Protein AF-A0A7D9HFW6-F1 (afdb_monomer_lite)

Radius of gyration: 16.78 Å; chains: 1; bounding box: 34×26×45 Å

pLDDT: mean 82.62, std 15.42, range [35.94, 94.88]

Foldseek 3Di:
DVVLVVLVVVLVVLVVVVVVLVVVVVVLVPDPDDDPVSVVVVVVSVVSVVVSVVVNVVSVVVNVVVPPDPVSVVVVVVVVVVVVPDD

Organism: Paramuricea clavata (NCBI:txid317549)

Sequence (87 aa):
MEELQRLRASRKAYRAHLTTLYKKIIELKSATTIDELHIATLENYCQQLKRKKDILSPLDEQIAKAITKPEDLECEMTLKCTAQSTK

Secondary structure (DSSP, 8-state):
-HHHHHHHHHHHHHHHHHHHHHHHHHHHHT-SS--HHHHHHHHHHHHHHHHHHHHHHHHHHHHHHH--SHHHHHHHHHHHHHTT---

Structure (mmCIF, N/CA/C/O backbone):
data_AF-A0A7D9HFW6-F1
#
_entry.id   AF-A0A7D9HFW6-F1
#
loop_
_atom_site.group_PDB
_atom_site.id
_atom_site.type_symbol
_atom_site.label_atom_id
_atom_site.label_alt_id
_atom_site.label_comp_id
_atom_site.label_asym_id
_atom_site.label_entity_id
_atom_site.label_seq_id
_atom_site.pdbx_PDB_ins_code
_atom_site.Cartn_x
_atom_site.Cartn_y
_atom_site.Cartn_z
_atom_site.occupancy
_atom_site.B_iso_or_equiv
_atom_site.auth_seq_id
_atom_site.auth_comp_id
_atom_site.auth_asym_id
_atom_site.auth_atom_id
_atom_site.pdbx_PDB_model_num
ATOM 1 N N . MET A 1 1 ? -9.793 -3.075 22.969 1.00 59.03 1 MET A N 1
ATOM 2 C CA . MET A 1 1 ? -8.500 -2.354 22.908 1.00 59.03 1 MET A CA 1
ATOM 3 C C . MET A 1 1 ? -7.510 -3.080 21.996 1.00 59.03 1 MET A C 1
ATOM 5 O O . MET A 1 1 ? -6.974 -2.439 21.102 1.00 59.03 1 MET A O 1
ATOM 9 N N . GLU A 1 2 ? -7.340 -4.402 22.143 1.00 77.31 2 GLU A N 1
ATOM 10 C CA . GLU A 1 2 ? -6.476 -5.223 21.267 1.00 77.31 2 GLU A CA 1
ATOM 11 C C . GLU A 1 2 ? -6.848 -5.136 19.779 1.00 77.31 2 GLU A C 1
ATOM 13 O O . GLU A 1 2 ? -5.974 -4.973 18.933 1.00 77.31 2 GLU A O 1
ATOM 18 N N . GLU A 1 3 ? -8.144 -5.148 19.454 1.00 84.06 3 GLU A N 1
ATOM 19 C CA . GLU A 1 3 ? -8.596 -5.108 18.058 1.00 84.06 3 GLU A CA 1
ATOM 20 C C . GLU A 1 3 ? -8.249 -3.790 17.349 1.00 84.06 3 GLU A C 1
ATOM 22 O O . GLU A 1 3 ? -7.723 -3.794 16.239 1.00 84.06 3 GLU A O 1
ATOM 27 N N . LEU A 1 4 ? -8.453 -2.648 18.011 1.00 83.44 4 LEU A N 1
ATOM 28 C CA . LEU A 1 4 ? -8.098 -1.338 17.456 1.00 83.44 4 LEU A CA 1
ATOM 29 C C . LEU A 1 4 ? -6.581 -1.210 17.248 1.00 83.44 4 LEU A C 1
ATOM 31 O O . LEU A 1 4 ? -6.134 -0.700 16.219 1.00 83.44 4 LEU A O 1
ATOM 35 N N . GLN A 1 5 ? -5.774 -1.708 18.190 1.00 85.62 5 GLN A N 1
ATOM 36 C CA . GLN A 1 5 ? -4.317 -1.742 18.040 1.00 85.62 5 GLN A CA 1
ATOM 37 C C . GLN A 1 5 ? -3.880 -2.650 16.884 1.00 85.62 5 GLN A C 1
ATOM 39 O O . GLN A 1 5 ? -3.008 -2.262 16.104 1.00 85.62 5 GLN A O 1
ATOM 44 N N . ARG A 1 6 ? -4.523 -3.812 16.719 1.00 89.19 6 ARG A N 1
ATOM 45 C CA . ARG A 1 6 ? -4.288 -4.730 15.599 1.00 89.19 6 ARG A CA 1
ATOM 46 C C . ARG A 1 6 ? -4.581 -4.057 14.260 1.00 89.19 6 ARG A C 1
ATOM 48 O O . ARG A 1 6 ? -3.712 -4.036 13.390 1.00 89.19 6 ARG A O 1
ATOM 55 N N . LEU A 1 7 ? -5.749 -3.427 14.119 1.00 89.12 7 LEU A N 1
ATOM 56 C CA . LEU A 1 7 ? -6.138 -2.707 12.901 1.00 89.12 7 LEU A CA 1
ATOM 57 C C . LEU A 1 7 ? -5.163 -1.558 12.582 1.00 89.12 7 LEU A C 1
ATOM 59 O O . LEU A 1 7 ? -4.726 -1.405 11.437 1.00 89.12 7 LEU A O 1
ATOM 63 N N . ARG A 1 8 ? -4.739 -0.790 13.598 1.00 87.94 8 ARG A N 1
ATOM 64 C CA . ARG A 1 8 ? -3.720 0.268 13.463 1.00 87.94 8 ARG A CA 1
ATOM 65 C C . ARG A 1 8 ? -2.374 -0.277 12.988 1.00 87.94 8 ARG A C 1
ATOM 67 O O . ARG A 1 8 ? -1.765 0.309 12.087 1.00 87.94 8 ARG A O 1
ATOM 74 N N . ALA A 1 9 ? -1.912 -1.387 13.563 1.00 89.06 9 ALA A N 1
ATOM 75 C CA . ALA A 1 9 ? -0.658 -2.030 13.182 1.00 89.06 9 ALA A CA 1
ATOM 76 C C . ALA A 1 9 ? -0.707 -2.526 11.729 1.00 89.06 9 ALA A C 1
ATOM 78 O O . ALA A 1 9 ? 0.201 -2.231 10.947 1.00 89.06 9 ALA A O 1
ATOM 79 N N . SER A 1 10 ? -1.806 -3.177 11.332 1.00 90.31 10 SER A N 1
ATOM 80 C CA . SER A 1 10 ? -2.042 -3.586 9.946 1.00 90.31 10 SER A CA 1
ATOM 81 C C . SER A 1 10 ? -2.006 -2.387 8.999 1.00 90.31 10 SER A C 1
ATOM 83 O O . SER A 1 10 ? -1.295 -2.417 7.994 1.00 90.31 10 SER A O 1
ATOM 85 N N . ARG A 1 11 ? -2.684 -1.281 9.336 1.00 91.56 11 ARG A N 1
ATOM 86 C CA . ARG A 1 11 ? -2.695 -0.066 8.505 1.00 91.56 11 ARG A CA 1
ATOM 87 C C . ARG A 1 11 ? -1.293 0.513 8.342 1.00 91.56 11 ARG A C 1
ATOM 89 O O . ARG A 1 11 ? -0.907 0.883 7.232 1.00 91.56 11 ARG A O 1
ATOM 96 N N . LYS A 1 12 ? -0.518 0.567 9.429 1.00 89.94 12 LYS A N 1
ATOM 97 C CA . LYS A 1 12 ? 0.878 1.025 9.413 1.00 89.94 12 LYS A CA 1
ATOM 98 C C . LYS A 1 12 ? 1.733 0.161 8.484 1.00 89.94 12 LYS A C 1
ATOM 100 O O . LYS A 1 12 ? 2.468 0.713 7.667 1.00 89.94 12 LYS A O 1
ATOM 105 N N . ALA A 1 13 ? 1.598 -1.163 8.555 1.00 89.06 13 ALA A N 1
ATOM 106 C CA . ALA A 1 13 ? 2.308 -2.083 7.670 1.00 89.06 13 ALA A CA 1
ATOM 107 C C . ALA A 1 13 ? 1.930 -1.855 6.196 1.00 89.06 13 ALA A C 1
ATOM 109 O O . ALA A 1 13 ? 2.809 -1.680 5.352 1.00 89.06 13 ALA A O 1
ATOM 110 N N . TYR A 1 14 ? 0.637 -1.749 5.870 1.00 90.56 14 TYR A N 1
ATOM 111 C CA . TYR A 1 14 ? 0.210 -1.473 4.494 1.00 90.56 14 TYR A CA 1
ATOM 112 C C . TYR A 1 14 ? 0.757 -0.144 3.961 1.00 90.56 14 TYR A C 1
ATOM 114 O O . TYR A 1 14 ? 1.250 -0.108 2.831 1.00 90.56 14 TYR A O 1
ATOM 122 N N . ARG A 1 15 ? 0.746 0.922 4.772 1.00 89.75 15 ARG A N 1
ATOM 123 C CA . ARG A 1 15 ? 1.339 2.216 4.399 1.00 89.75 15 ARG A CA 1
ATOM 124 C C . ARG A 1 15 ? 2.853 2.133 4.204 1.00 89.75 15 ARG A C 1
ATOM 126 O O . ARG A 1 15 ? 3.351 2.676 3.226 1.00 89.75 15 ARG A O 1
ATOM 133 N N . ALA A 1 16 ? 3.577 1.404 5.054 1.00 89.75 16 ALA A N 1
ATOM 134 C CA . ALA A 1 16 ? 5.015 1.191 4.870 1.00 89.75 16 ALA A CA 1
ATOM 135 C C . ALA A 1 16 ? 5.321 0.498 3.531 1.00 89.75 16 ALA A C 1
ATOM 137 O O . ALA A 1 16 ? 6.215 0.922 2.799 1.00 89.75 16 ALA A O 1
ATOM 138 N N . HIS A 1 17 ? 4.528 -0.511 3.156 1.00 91.56 17 HIS A N 1
ATOM 139 C CA . HIS A 1 17 ? 4.676 -1.164 1.854 1.00 91.56 17 HIS A CA 1
ATOM 140 C C . HIS A 1 17 ? 4.371 -0.223 0.679 1.00 91.56 17 HIS A C 1
ATOM 142 O O . HIS A 1 17 ? 5.014 -0.347 -0.361 1.00 91.56 17 HIS A O 1
ATOM 148 N N . LEU A 1 18 ? 3.412 0.702 0.818 1.00 90.75 18 LEU A N 1
ATOM 149 C CA . LEU A 1 18 ? 3.156 1.722 -0.207 1.00 90.75 18 LEU A CA 1
ATOM 150 C C . LEU A 1 18 ? 4.361 2.645 -0.387 1.00 90.75 18 LEU A C 1
ATOM 152 O O . LEU A 1 18 ? 4.768 2.883 -1.520 1.00 90.75 18 LEU A O 1
ATOM 156 N N . THR A 1 19 ? 4.973 3.100 0.707 1.00 89.75 19 THR A N 1
ATOM 157 C CA . THR A 1 19 ? 6.195 3.914 0.651 1.00 89.75 19 THR A CA 1
ATOM 158 C C . THR A 1 19 ? 7.323 3.176 -0.068 1.00 89.75 19 THR A C 1
ATOM 160 O O . THR A 1 19 ? 7.996 3.757 -0.916 1.00 89.75 19 THR A O 1
ATOM 163 N N . THR A 1 20 ? 7.515 1.885 0.216 1.00 91.69 20 THR A N 1
ATOM 164 C CA . THR A 1 20 ? 8.524 1.065 -0.470 1.00 91.69 20 THR A CA 1
ATOM 165 C C . THR A 1 20 ? 8.225 0.903 -1.959 1.00 91.69 20 THR A C 1
ATOM 167 O O . THR A 1 20 ? 9.131 1.043 -2.775 1.00 91.69 20 THR A O 1
ATOM 170 N N . LEU A 1 21 ? 6.970 0.636 -2.336 1.00 92.44 21 LEU A N 1
ATOM 171 C CA . LEU A 1 21 ? 6.574 0.555 -3.748 1.00 92.44 21 LEU A CA 1
ATOM 172 C C . LEU A 1 21 ? 6.806 1.881 -4.474 1.00 92.44 21 LEU A C 1
ATOM 174 O O . LEU A 1 21 ? 7.315 1.885 -5.588 1.00 92.44 21 LEU A O 1
ATOM 178 N N . TYR A 1 22 ? 6.493 3.003 -3.828 1.00 89.69 22 TYR A N 1
ATOM 179 C CA . TYR A 1 22 ? 6.721 4.326 -4.394 1.00 89.69 22 TYR A CA 1
ATOM 180 C C . TYR A 1 22 ? 8.210 4.601 -4.645 1.00 89.69 22 TYR A C 1
ATOM 182 O O . TYR A 1 22 ? 8.568 5.061 -5.726 1.00 89.69 22 TYR A O 1
ATOM 190 N N . LYS A 1 23 ? 9.090 4.241 -3.699 1.00 92.25 23 LYS A N 1
ATOM 191 C CA . LYS A 1 23 ? 10.549 4.330 -3.890 1.00 92.25 23 LYS A CA 1
ATOM 192 C C . LYS A 1 23 ? 11.018 3.506 -5.089 1.00 92.25 23 LYS A C 1
ATOM 194 O O . LYS A 1 23 ? 11.716 4.035 -5.943 1.00 92.25 23 LYS A O 1
ATOM 199 N N . LYS A 1 24 ? 10.550 2.261 -5.207 1.00 90.88 24 LYS A N 1
ATOM 200 C CA . LYS A 1 24 ? 10.872 1.381 -6.342 1.00 90.88 24 LYS A CA 1
ATOM 201 C C . LYS A 1 24 ? 10.395 1.944 -7.685 1.00 90.88 24 LYS A C 1
ATOM 203 O O . LYS A 1 24 ? 11.084 1.809 -8.686 1.00 90.88 24 LYS A O 1
ATOM 208 N N . ILE A 1 25 ? 9.228 2.590 -7.720 1.00 90.75 25 ILE A N 1
ATOM 209 C CA . ILE A 1 25 ? 8.727 3.268 -8.927 1.00 90.75 25 ILE A CA 1
ATOM 210 C C . ILE A 1 25 ? 9.605 4.477 -9.279 1.00 90.75 25 ILE A C 1
ATOM 212 O O . ILE A 1 25 ? 9.884 4.699 -10.455 1.00 90.75 25 ILE A O 1
ATOM 216 N N . ILE A 1 26 ? 10.058 5.250 -8.286 1.00 90.31 26 ILE A N 1
ATOM 217 C CA . ILE A 1 26 ? 10.996 6.361 -8.511 1.00 90.31 26 ILE A CA 1
ATOM 218 C C . ILE A 1 26 ? 12.323 5.845 -9.074 1.00 90.31 26 ILE A C 1
ATOM 220 O O . ILE A 1 26 ? 12.809 6.400 -10.051 1.00 90.31 26 ILE A O 1
ATOM 224 N N . GLU A 1 27 ? 12.878 4.777 -8.500 1.00 90.00 27 GLU A N 1
ATOM 225 C CA . GLU A 1 27 ? 14.115 4.151 -8.983 1.00 90.00 27 GLU A CA 1
ATOM 226 C C . GLU A 1 27 ? 13.984 3.713 -10.447 1.00 90.00 27 GLU A C 1
ATOM 228 O O . GLU A 1 27 ? 14.848 4.029 -11.261 1.00 90.00 27 GLU A O 1
ATOM 233 N N . LEU A 1 28 ? 12.862 3.079 -10.809 1.00 89.31 28 LEU A N 1
ATOM 234 C CA . LEU A 1 28 ? 12.560 2.716 -12.197 1.00 89.31 28 LEU A CA 1
ATOM 235 C C . LEU A 1 28 ? 12.446 3.934 -13.115 1.00 89.31 28 LEU A C 1
ATOM 237 O O . LEU A 1 28 ? 12.931 3.907 -14.240 1.00 89.31 28 LEU A O 1
ATOM 241 N N . LYS A 1 29 ? 11.833 5.022 -12.640 1.00 85.44 29 LYS A N 1
ATOM 242 C CA . LYS A 1 29 ? 11.729 6.274 -1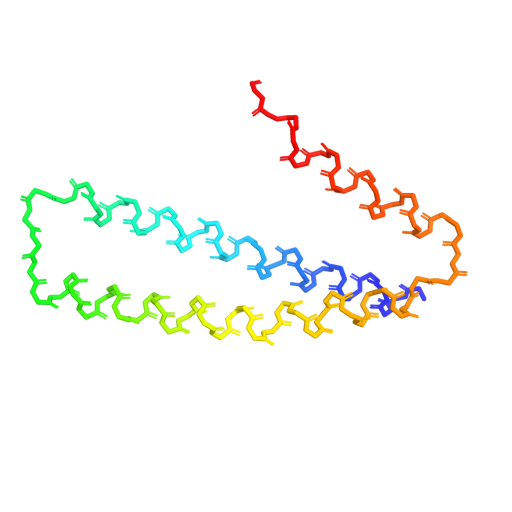3.400 1.00 85.44 29 LYS A CA 1
ATOM 243 C C . LYS A 1 29 ? 13.101 6.909 -13.661 1.00 85.44 29 LYS A C 1
ATOM 245 O O . LYS A 1 29 ? 13.254 7.628 -14.643 1.00 85.44 29 LYS A O 1
ATOM 250 N N . SER A 1 30 ? 14.077 6.668 -12.790 1.00 88.94 30 SER A N 1
ATOM 251 C CA . SER A 1 30 ? 15.451 7.153 -12.935 1.00 88.94 30 SER A CA 1
ATOM 252 C C . SER A 1 30 ? 16.327 6.271 -13.832 1.00 88.94 30 SER A C 1
ATOM 254 O O . SER A 1 30 ? 17.486 6.621 -14.051 1.00 88.94 30 SER A O 1
ATOM 256 N N . ALA A 1 31 ? 15.813 5.152 -14.353 1.00 88.12 31 ALA A N 1
ATOM 257 C CA . ALA A 1 31 ? 16.566 4.294 -15.258 1.00 88.12 31 ALA A CA 1
ATOM 258 C C . ALA A 1 31 ? 16.849 5.000 -16.596 1.00 88.12 31 ALA A C 1
ATOM 260 O O . ALA A 1 31 ? 15.967 5.615 -17.195 1.00 88.12 31 ALA A O 1
ATOM 261 N N . THR A 1 32 ? 18.086 4.879 -17.086 1.00 86.00 32 THR A N 1
ATOM 262 C CA . THR A 1 32 ? 18.533 5.481 -18.356 1.00 86.00 32 THR A CA 1
ATOM 263 C C . THR A 1 32 ? 17.808 4.895 -19.570 1.00 86.00 32 THR A C 1
ATOM 265 O O . THR A 1 32 ? 17.596 5.584 -20.564 1.00 86.00 32 THR A O 1
ATOM 268 N N . THR A 1 33 ? 17.408 3.627 -19.484 1.00 89.50 33 THR A N 1
ATOM 269 C CA . THR A 1 33 ? 16.637 2.914 -20.504 1.00 89.50 33 THR A CA 1
ATOM 270 C C . THR A 1 33 ? 15.551 2.087 -19.840 1.00 89.50 33 THR A C 1
ATOM 272 O O . THR A 1 33 ? 15.791 1.452 -18.815 1.00 89.50 33 THR A O 1
ATOM 275 N N . ILE A 1 34 ? 14.370 2.078 -20.454 1.00 89.88 34 ILE A N 1
ATOM 276 C CA . ILE A 1 34 ? 13.232 1.257 -20.044 1.00 89.88 34 ILE A CA 1
ATOM 277 C C . ILE A 1 34 ? 13.110 0.108 -21.041 1.00 89.88 34 ILE A C 1
ATOM 279 O O . ILE A 1 34 ? 13.001 0.343 -22.242 1.00 89.88 34 ILE A O 1
ATOM 283 N N . ASP A 1 35 ? 13.135 -1.118 -20.533 1.00 92.19 35 ASP A N 1
ATOM 284 C CA . ASP A 1 35 ? 12.973 -2.351 -21.308 1.00 92.19 35 ASP A CA 1
ATOM 285 C C . ASP A 1 35 ? 11.681 -3.089 -20.907 1.00 92.19 35 ASP A C 1
ATOM 287 O O . ASP A 1 35 ? 10.920 -2.644 -20.041 1.00 92.19 35 ASP A O 1
ATOM 291 N N . GLU A 1 36 ? 11.424 -4.231 -21.541 1.00 93.25 36 GLU A N 1
ATOM 292 C CA . GLU A 1 36 ? 10.231 -5.049 -21.290 1.00 93.25 36 GLU A CA 1
ATOM 293 C C . GLU A 1 36 ? 10.129 -5.533 -19.836 1.00 93.25 36 GLU A C 1
ATOM 295 O O . GLU A 1 36 ? 9.029 -5.604 -19.282 1.00 93.25 36 GLU A O 1
ATOM 300 N N . LEU A 1 37 ? 11.262 -5.808 -19.178 1.00 91.25 37 LEU A N 1
ATOM 301 C CA . LEU A 1 37 ? 11.281 -6.224 -17.777 1.00 91.25 37 LEU A CA 1
ATOM 302 C C . LEU A 1 37 ? 10.842 -5.077 -16.863 1.00 91.25 37 LEU A C 1
ATOM 304 O O . LEU A 1 37 ? 10.068 -5.290 -15.922 1.00 91.25 37 LEU A O 1
ATOM 308 N N . HIS A 1 38 ? 11.295 -3.856 -17.144 1.00 91.69 38 HIS A N 1
ATOM 309 C CA . HIS A 1 38 ? 10.859 -2.670 -16.414 1.00 91.69 38 HIS A CA 1
ATOM 310 C C . HIS A 1 38 ? 9.352 -2.427 -16.590 1.00 91.69 38 HIS A C 1
ATOM 312 O O . HIS A 1 38 ? 8.669 -2.137 -15.605 1.00 91.69 38 HIS A O 1
ATOM 318 N N . ILE A 1 39 ? 8.814 -2.608 -17.802 1.00 91.31 39 ILE A N 1
ATOM 319 C CA . ILE A 1 39 ? 7.372 -2.479 -18.080 1.00 91.31 39 ILE A CA 1
ATOM 320 C C . ILE A 1 39 ? 6.573 -3.520 -17.286 1.00 91.31 39 ILE A C 1
ATOM 322 O O . ILE A 1 39 ? 5.678 -3.149 -16.524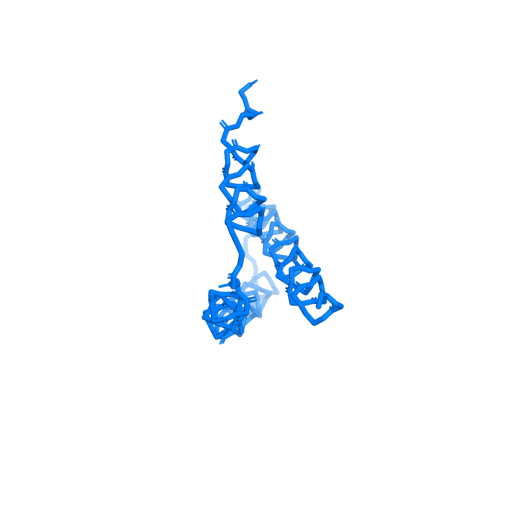 1.00 91.31 39 ILE A O 1
ATOM 326 N N . ALA A 1 40 ? 6.945 -4.801 -17.369 1.00 93.69 40 ALA A N 1
ATOM 327 C CA . ALA A 1 40 ? 6.284 -5.873 -16.621 1.00 93.69 40 ALA A CA 1
ATOM 328 C C . ALA A 1 40 ? 6.350 -5.644 -15.096 1.00 93.69 40 ALA A C 1
ATOM 330 O O . ALA A 1 40 ? 5.395 -5.906 -14.356 1.00 93.69 40 ALA A O 1
ATOM 331 N N . THR A 1 41 ? 7.467 -5.097 -14.609 1.00 93.25 41 THR A N 1
ATOM 332 C CA . THR A 1 41 ? 7.637 -4.739 -13.195 1.00 93.25 41 THR A CA 1
ATOM 333 C C . THR A 1 41 ? 6.704 -3.596 -12.784 1.00 93.25 41 THR A C 1
ATOM 335 O O . THR A 1 41 ? 6.081 -3.664 -11.721 1.00 93.25 41 THR A O 1
ATOM 338 N N . LEU A 1 42 ? 6.556 -2.561 -13.617 1.00 90.81 42 LEU A N 1
ATOM 339 C CA . LEU A 1 42 ? 5.628 -1.454 -13.364 1.00 90.81 42 LEU A CA 1
ATOM 340 C C . LEU A 1 42 ? 4.172 -1.924 -13.346 1.00 90.81 42 LEU A C 1
ATOM 342 O O . LEU A 1 42 ? 3.420 -1.529 -12.453 1.00 90.81 42 LEU A O 1
ATOM 346 N N . GLU A 1 43 ? 3.775 -2.802 -14.266 1.00 93.06 43 GLU A N 1
ATOM 347 C CA . GLU A 1 43 ? 2.438 -3.406 -14.265 1.00 93.06 43 GLU A CA 1
ATOM 348 C C . GLU A 1 43 ? 2.170 -4.165 -12.962 1.00 93.06 43 GLU A C 1
ATOM 350 O O . GLU A 1 43 ? 1.117 -3.997 -12.335 1.00 93.06 43 GLU A O 1
ATOM 355 N N . ASN A 1 44 ? 3.154 -4.939 -12.497 1.00 94.88 44 ASN A N 1
ATOM 356 C CA . ASN A 1 44 ? 3.071 -5.634 -11.220 1.00 94.88 44 ASN A CA 1
ATOM 357 C C . ASN A 1 44 ? 2.904 -4.649 -10.049 1.00 94.88 44 ASN A C 1
ATOM 359 O O . ASN A 1 44 ? 2.030 -4.836 -9.196 1.00 94.88 44 ASN A O 1
ATOM 363 N N . TYR A 1 45 ? 3.682 -3.564 -10.017 1.00 93.94 45 TYR A N 1
ATOM 364 C CA . TYR A 1 45 ? 3.551 -2.531 -8.987 1.00 93.94 45 TYR A CA 1
ATOM 365 C C . TYR A 1 45 ? 2.183 -1.845 -9.026 1.00 93.94 45 TYR A C 1
ATOM 367 O O . TYR A 1 45 ? 1.572 -1.671 -7.971 1.00 93.94 45 TYR A O 1
ATOM 375 N N . CYS A 1 46 ? 1.641 -1.542 -10.206 1.00 91.00 46 CYS A N 1
ATOM 376 C CA . CYS A 1 46 ? 0.287 -1.006 -10.359 1.00 91.00 46 CYS A CA 1
ATOM 377 C C . CYS A 1 46 ? -0.777 -1.949 -9.775 1.00 91.00 46 CYS A C 1
ATOM 379 O O . CYS A 1 46 ? -1.663 -1.506 -9.036 1.00 91.00 46 CYS A O 1
ATOM 381 N N . GLN A 1 47 ? -0.671 -3.257 -10.026 1.00 94.12 47 GLN A N 1
ATOM 382 C CA . GLN A 1 47 ? -1.575 -4.246 -9.430 1.00 94.12 47 GLN A CA 1
ATOM 383 C C . GLN A 1 47 ? -1.448 -4.295 -7.902 1.00 94.12 47 GLN A C 1
ATOM 385 O O . GLN A 1 47 ? -2.460 -4.348 -7.197 1.00 94.12 47 GLN A O 1
ATOM 390 N N . GLN A 1 48 ? -0.223 -4.241 -7.372 1.00 93.44 48 GLN A N 1
ATOM 391 C CA . GLN A 1 48 ? 0.004 -4.194 -5.927 1.00 93.44 48 GLN A CA 1
ATOM 392 C C . GLN A 1 48 ? -0.581 -2.926 -5.293 1.00 93.44 48 GLN A C 1
ATOM 394 O O . GLN A 1 48 ? -1.194 -3.011 -4.227 1.00 93.44 48 GLN A O 1
ATOM 399 N N . LEU A 1 49 ? -0.430 -1.766 -5.939 1.00 90.56 49 LEU A N 1
ATOM 400 C CA . LEU A 1 49 ? -1.008 -0.500 -5.484 1.00 90.56 49 LEU A CA 1
ATOM 401 C C . LEU A 1 49 ? -2.536 -0.569 -5.446 1.00 90.56 49 LEU A C 1
ATOM 403 O O . LEU A 1 49 ? -3.132 -0.196 -4.435 1.00 90.56 49 LEU A O 1
ATOM 407 N N . LYS A 1 50 ? -3.166 -1.108 -6.499 1.00 90.88 50 LYS A N 1
ATOM 408 C CA . LYS A 1 50 ? -4.624 -1.283 -6.559 1.00 90.88 50 LYS A CA 1
ATOM 409 C C . LYS A 1 50 ? -5.128 -2.162 -5.414 1.00 90.88 50 LYS A C 1
ATOM 411 O O . LYS A 1 50 ? -5.951 -1.714 -4.625 1.00 90.88 50 LYS A O 1
ATOM 416 N N . ARG A 1 51 ? -4.536 -3.349 -5.230 1.00 92.12 51 ARG A N 1
ATOM 417 C CA . ARG A 1 51 ? -4.890 -4.258 -4.122 1.00 92.12 51 ARG A CA 1
ATOM 418 C C . ARG A 1 51 ? -4.738 -3.593 -2.754 1.00 92.12 51 ARG A C 1
ATOM 420 O O . ARG A 1 51 ? -5.572 -3.777 -1.877 1.00 92.12 51 ARG A O 1
ATOM 427 N N . LYS A 1 52 ? -3.674 -2.811 -2.549 1.00 89.88 52 LYS A N 1
ATOM 428 C CA . LYS A 1 52 ? -3.447 -2.108 -1.278 1.00 89.88 52 LYS A CA 1
ATOM 429 C C . LYS A 1 52 ? -4.463 -0.995 -1.036 1.00 89.88 52 LYS A C 1
ATOM 431 O O . LYS A 1 52 ? -4.879 -0.829 0.106 1.00 89.88 52 LYS A O 1
ATOM 436 N N . LYS A 1 53 ? -4.878 -0.264 -2.075 1.00 86.69 53 LYS A N 1
ATOM 437 C CA . LYS A 1 53 ? -5.969 0.718 -1.985 1.00 86.69 53 LYS A CA 1
ATOM 438 C C . LYS A 1 53 ? -7.270 0.043 -1.541 1.00 86.69 53 LYS A C 1
ATOM 440 O O . LYS A 1 53 ? -7.909 0.529 -0.611 1.00 86.69 53 LYS A O 1
ATOM 445 N N . ASP A 1 54 ? -7.589 -1.098 -2.147 1.00 90.62 54 ASP A N 1
ATOM 446 C CA . ASP A 1 54 ? -8.804 -1.863 -1.849 1.00 90.62 54 ASP A CA 1
ATOM 447 C C . ASP A 1 54 ? -8.800 -2.440 -0.420 1.00 90.62 54 ASP A C 1
ATOM 449 O O . ASP A 1 54 ? -9.860 -2.649 0.154 1.00 90.62 54 ASP A O 1
ATOM 453 N N . ILE A 1 55 ? -7.624 -2.648 0.188 1.00 91.56 55 ILE A N 1
ATOM 454 C CA . ILE A 1 55 ? -7.488 -3.093 1.588 1.00 91.56 55 ILE A CA 1
ATOM 455 C C . ILE A 1 55 ? -7.505 -1.919 2.576 1.00 91.56 55 ILE A C 1
ATOM 457 O O . ILE A 1 55 ? -8.093 -2.024 3.652 1.00 91.56 55 ILE A O 1
ATOM 461 N N . LEU A 1 56 ? -6.848 -0.804 2.249 1.00 90.69 56 LEU A N 1
ATOM 462 C CA . LEU A 1 56 ? -6.726 0.331 3.166 1.00 90.69 56 LEU A CA 1
ATOM 463 C C . LEU A 1 56 ? -8.063 1.029 3.417 1.00 90.69 56 LEU A C 1
ATOM 465 O O . LEU A 1 56 ? -8.313 1.413 4.555 1.00 90.69 56 LEU A O 1
ATOM 469 N N . SER A 1 57 ? -8.927 1.155 2.403 1.00 88.56 57 SER A N 1
ATOM 470 C CA . SER A 1 57 ? -10.222 1.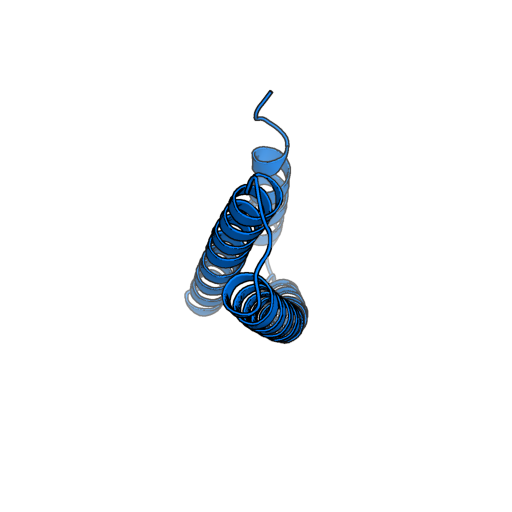835 2.571 1.00 88.56 57 SER A CA 1
ATOM 471 C C . SER A 1 57 ? -11.131 1.120 3.587 1.00 88.56 57 SER A C 1
ATOM 473 O O . SER A 1 57 ? -11.529 1.756 4.563 1.00 88.56 57 SER A O 1
ATOM 475 N N . PRO A 1 58 ? -11.383 -0.202 3.480 1.00 91.88 58 PRO A N 1
ATOM 476 C CA . PRO A 1 58 ? -12.133 -0.934 4.504 1.00 91.88 58 PRO A CA 1
ATOM 477 C C . PRO A 1 58 ? -11.454 -0.938 5.876 1.00 91.88 58 PRO A C 1
ATOM 479 O O . PRO A 1 58 ? -12.126 -1.041 6.901 1.00 91.88 58 PRO A O 1
ATOM 482 N N . LEU A 1 59 ? -10.121 -0.882 5.919 1.00 91.62 59 LEU A N 1
ATOM 483 C CA . LEU A 1 59 ? -9.375 -0.867 7.173 1.00 91.62 59 LEU A CA 1
ATOM 484 C C . LEU A 1 59 ? -9.532 0.470 7.907 1.00 91.62 59 LEU A C 1
ATOM 486 O O . LEU A 1 59 ? -9.711 0.478 9.123 1.00 91.62 59 LEU A O 1
ATOM 490 N N . ASP A 1 60 ? -9.514 1.589 7.180 1.00 88.38 60 ASP A N 1
ATOM 491 C CA . ASP A 1 60 ? -9.778 2.915 7.741 1.00 88.38 60 ASP A CA 1
ATOM 492 C C . ASP A 1 60 ? -11.224 3.022 8.263 1.00 88.38 60 ASP A C 1
ATOM 494 O O . ASP A 1 60 ? -11.440 3.561 9.350 1.00 88.38 60 ASP A O 1
ATOM 498 N N . GLU A 1 61 ? -12.203 2.431 7.570 1.00 89.88 61 GLU A N 1
ATOM 499 C CA . GLU A 1 61 ? -13.586 2.341 8.063 1.00 89.88 61 GLU A CA 1
ATOM 500 C C . GLU A 1 61 ? -13.712 1.499 9.340 1.00 89.88 61 GLU A C 1
ATOM 502 O O . GLU A 1 61 ? -14.424 1.882 10.271 1.00 89.88 61 GLU A O 1
ATOM 507 N N . GLN A 1 62 ? -13.025 0.355 9.409 1.00 90.44 62 GLN A N 1
ATOM 508 C CA . GLN A 1 62 ? -13.017 -0.497 10.603 1.00 90.44 62 GLN A CA 1
ATOM 509 C C . GLN A 1 62 ? -12.376 0.211 11.799 1.00 90.44 62 GLN A C 1
ATOM 511 O O . GLN A 1 62 ? -12.910 0.143 12.903 1.00 90.44 62 GLN A O 1
ATOM 516 N N . ILE A 1 63 ? -11.275 0.935 11.579 1.00 88.50 63 ILE A N 1
ATOM 517 C CA . ILE A 1 63 ? -10.636 1.753 12.616 1.00 88.50 63 ILE A CA 1
ATOM 518 C C . ILE A 1 63 ? -11.599 2.839 13.098 1.00 88.50 63 ILE A C 1
ATOM 520 O O . ILE A 1 63 ? -11.778 2.981 14.303 1.00 88.50 63 ILE A O 1
ATOM 524 N N . ALA A 1 64 ? -12.263 3.557 12.186 1.00 86.56 64 ALA A N 1
ATOM 525 C CA . ALA A 1 64 ? -13.224 4.598 12.548 1.00 86.56 64 ALA A CA 1
ATOM 526 C C . ALA A 1 64 ? -14.377 4.054 13.409 1.00 86.56 64 ALA A C 1
ATOM 528 O O . ALA A 1 64 ? -14.744 4.680 14.398 1.00 86.56 64 ALA A O 1
ATOM 529 N N . LYS A 1 65 ? -14.904 2.867 13.079 1.00 88.00 65 LYS A N 1
ATOM 530 C CA . LYS A 1 65 ? -15.958 2.192 13.862 1.00 88.00 65 LYS A CA 1
ATOM 531 C C . LYS A 1 65 ? -15.470 1.683 15.222 1.00 88.00 65 LYS A C 1
ATOM 533 O O . LYS A 1 65 ? -16.260 1.595 16.154 1.00 88.00 65 LYS A O 1
ATOM 538 N N . ALA A 1 66 ? -14.193 1.321 15.331 1.00 86.06 66 ALA A N 1
ATOM 539 C CA . ALA A 1 66 ? -13.596 0.799 16.558 1.00 86.06 66 ALA A CA 1
ATOM 540 C C . ALA A 1 66 ? -13.149 1.898 17.541 1.00 86.06 66 ALA A C 1
ATOM 542 O O . ALA A 1 66 ? -12.855 1.593 18.697 1.00 86.06 66 ALA A O 1
ATOM 543 N N . ILE A 1 67 ? -13.095 3.162 17.109 1.00 85.75 67 ILE A N 1
ATOM 544 C CA . ILE A 1 67 ? -12.828 4.311 17.979 1.00 85.75 67 ILE A CA 1
ATOM 545 C C . ILE A 1 67 ? -14.106 4.654 18.734 1.00 85.75 67 ILE A C 1
ATOM 547 O O . ILE A 1 67 ? -15.055 5.197 18.177 1.00 85.75 67 ILE A O 1
ATOM 551 N N . THR A 1 68 ? -14.117 4.339 20.024 1.00 79.25 68 THR A N 1
AT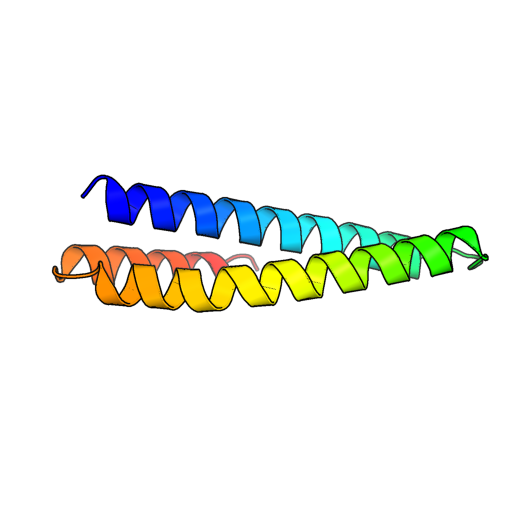OM 552 C CA . THR A 1 68 ? -15.271 4.586 20.899 1.00 79.25 68 THR A CA 1
ATOM 553 C C . THR A 1 68 ? -14.975 5.594 22.002 1.00 79.25 68 THR A C 1
ATOM 555 O O . THR A 1 68 ? -15.893 6.001 22.709 1.00 79.25 68 THR A O 1
ATOM 558 N N . LYS A 1 69 ? -13.705 5.968 22.192 1.00 80.62 69 LYS A N 1
ATOM 559 C CA . LYS A 1 69 ? -13.263 6.859 23.268 1.00 80.62 69 LYS A CA 1
ATOM 560 C C . LYS A 1 69 ? -12.540 8.098 22.723 1.00 80.62 69 LYS A C 1
ATOM 562 O O . LYS A 1 69 ? -11.862 7.985 21.698 1.00 80.62 69 LYS A O 1
ATOM 567 N N . PRO A 1 70 ? -12.636 9.259 23.395 1.00 74.12 70 PRO A N 1
ATOM 568 C CA . PRO A 1 70 ? -11.915 10.471 23.001 1.00 74.12 70 PRO A CA 1
ATOM 569 C C . PRO A 1 70 ? -10.397 10.270 22.878 1.00 74.12 70 PRO A C 1
ATOM 571 O O . PRO A 1 70 ? -9.794 10.739 21.916 1.00 74.12 70 PRO A O 1
ATOM 574 N N . GLU A 1 71 ? -9.788 9.491 23.774 1.00 79.69 71 GLU A N 1
ATOM 575 C CA . GLU A 1 71 ? -8.340 9.231 23.784 1.00 79.69 71 GLU A CA 1
ATOM 576 C C . GLU A 1 71 ? -7.889 8.433 22.546 1.00 79.69 71 GLU A C 1
ATOM 578 O O . GLU A 1 71 ? -6.790 8.622 22.016 1.00 79.69 71 GLU A O 1
ATOM 583 N N . ASP A 1 72 ? -8.761 7.560 22.030 1.00 76.81 72 ASP A N 1
ATOM 584 C CA . ASP A 1 72 ? -8.513 6.829 20.788 1.00 76.81 72 ASP A CA 1
ATOM 585 C C . ASP A 1 72 ? -8.547 7.767 19.572 1.00 76.81 72 ASP A C 1
ATOM 587 O O . ASP A 1 72 ? -7.785 7.562 18.622 1.00 76.81 72 ASP A O 1
ATOM 591 N N . LEU A 1 73 ? -9.384 8.808 19.607 1.00 74.06 73 LEU A N 1
ATOM 592 C CA . LEU A 1 73 ? -9.467 9.835 18.569 1.00 74.06 73 LEU A CA 1
ATOM 593 C C . LEU A 1 73 ? -8.222 10.739 18.575 1.00 74.06 73 LEU A C 1
ATOM 595 O O . LEU A 1 73 ? -7.640 10.991 17.518 1.00 74.06 73 LEU A O 1
ATOM 599 N N . GLU A 1 74 ? -7.766 11.171 19.754 1.00 73.94 74 GLU A N 1
ATOM 600 C CA . GLU A 1 74 ? -6.545 11.975 19.921 1.00 73.94 74 GLU A CA 1
ATOM 601 C C . GLU A 1 74 ? -5.301 11.246 19.396 1.00 73.94 74 GLU A C 1
ATOM 603 O O . GLU A 1 74 ? -4.472 11.833 18.689 1.00 73.94 74 GLU A O 1
ATOM 608 N N . CYS A 1 75 ? -5.203 9.940 19.658 1.00 75.44 75 CYS A N 1
ATOM 609 C CA . CYS A 1 75 ? -4.159 9.086 19.092 1.00 75.44 75 CYS A CA 1
ATOM 610 C C . CYS A 1 75 ? -4.192 9.057 17.551 1.00 75.44 75 CYS A C 1
ATOM 612 O O . CYS A 1 75 ? -3.145 9.098 16.908 1.00 75.44 75 CYS A O 1
ATOM 614 N N . GLU A 1 76 ? -5.370 9.015 16.920 1.00 72.31 76 GLU A N 1
ATOM 615 C CA . GLU A 1 76 ? -5.462 9.084 15.452 1.00 72.31 76 GLU A CA 1
ATOM 616 C C . 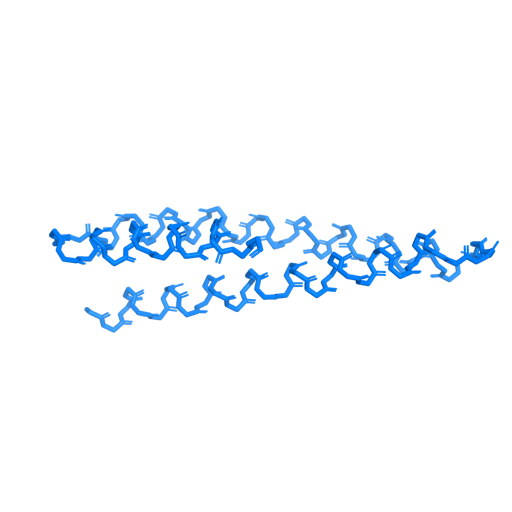GLU A 1 76 ? -5.072 10.459 14.896 1.00 72.31 76 GLU A C 1
ATOM 618 O O . GLU A 1 76 ? -4.448 10.541 13.835 1.00 72.31 76 GLU A O 1
ATOM 623 N N . MET A 1 77 ? -5.432 11.542 15.588 1.00 67.81 77 MET A N 1
ATOM 624 C CA . MET A 1 77 ? -5.111 12.905 15.158 1.00 67.81 77 MET A CA 1
ATOM 625 C C . MET A 1 77 ? -3.608 13.191 15.239 1.00 67.81 77 MET A C 1
ATOM 627 O O . MET A 1 77 ? -3.025 13.716 14.290 1.00 67.81 77 MET A O 1
ATOM 631 N N . THR A 1 78 ? -2.949 12.768 16.315 1.00 63.09 78 THR A N 1
ATOM 632 C CA . THR A 1 78 ? -1.492 12.917 16.486 1.00 63.09 78 THR A CA 1
ATOM 633 C C . THR A 1 78 ? -0.688 12.046 15.511 1.00 63.09 78 THR A C 1
ATOM 635 O O . THR A 1 78 ? 0.327 12.496 14.967 1.00 63.09 78 THR A O 1
ATOM 638 N N . LEU A 1 79 ? -1.174 10.843 15.177 1.00 58.22 79 LEU A N 1
ATOM 639 C CA . LEU A 1 79 ? -0.611 10.018 14.097 1.00 58.22 79 LEU A CA 1
ATOM 640 C C . LEU A 1 79 ? -0.742 10.672 12.708 1.00 58.22 79 LEU A C 1
ATOM 642 O O . LEU A 1 79 ? 0.092 10.423 11.837 1.00 58.22 79 LEU A O 1
ATOM 646 N N . LYS A 1 80 ? -1.761 11.511 12.477 1.00 52.38 80 LYS A N 1
ATOM 647 C CA . LYS A 1 80 ? -1.893 12.300 11.239 1.00 52.38 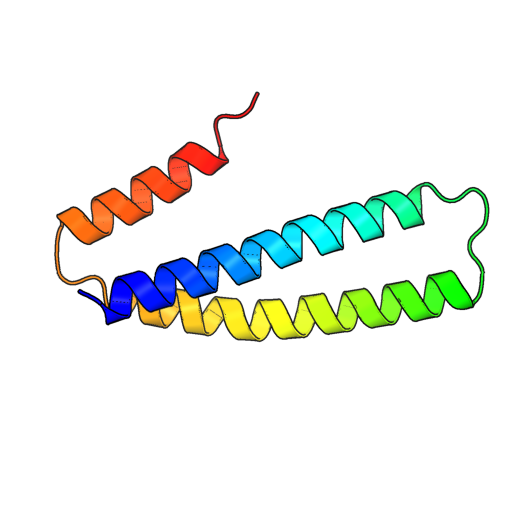80 LYS A CA 1
ATOM 648 C C . LYS A 1 80 ? -0.975 13.530 11.228 1.00 52.38 80 LYS A C 1
ATOM 650 O O . LYS A 1 80 ? -0.422 13.834 10.175 1.00 52.38 80 LYS A O 1
ATOM 655 N N . CYS A 1 81 ? -0.757 14.190 12.369 1.00 38.97 81 CYS A N 1
ATOM 656 C CA . CYS A 1 81 ? 0.131 15.358 12.471 1.00 38.97 81 CYS A CA 1
ATOM 657 C C . CYS A 1 81 ? 1.624 15.010 12.333 1.00 38.97 81 CYS A C 1
ATOM 659 O O . CYS A 1 81 ? 2.369 15.757 11.705 1.00 38.97 81 CYS A O 1
ATOM 661 N N . THR A 1 82 ? 2.074 13.859 12.838 1.00 40.50 82 THR A N 1
ATOM 662 C CA . THR A 1 82 ? 3.490 13.444 12.715 1.00 40.50 82 THR A CA 1
ATOM 663 C C . THR A 1 82 ? 3.908 13.106 11.279 1.00 40.50 82 THR A C 1
ATOM 665 O O . THR A 1 82 ? 5.081 13.236 10.943 1.00 40.50 82 THR A O 1
ATOM 668 N N . ALA A 1 83 ? 2.967 12.760 10.394 1.00 40.31 83 ALA A N 1
ATOM 669 C CA . ALA A 1 83 ? 3.245 12.535 8.972 1.00 40.31 83 ALA A CA 1
ATOM 670 C C . ALA A 1 83 ? 3.457 13.834 8.158 1.00 40.31 83 ALA A C 1
ATOM 672 O O . ALA A 1 83 ? 3.806 13.754 6.981 1.00 40.31 83 ALA A O 1
ATOM 673 N N . GLN A 1 84 ? 3.246 15.015 8.756 1.00 35.94 84 GLN A N 1
ATOM 674 C CA . GLN A 1 84 ? 3.424 16.325 8.109 1.00 35.94 84 GLN A CA 1
ATOM 675 C C . GLN A 1 84 ? 4.626 17.128 8.645 1.00 35.94 84 GLN A C 1
ATOM 677 O O . GLN A 1 84 ? 4.953 18.172 8.083 1.00 35.94 84 GLN A O 1
ATOM 682 N N . SER A 1 85 ? 5.329 16.630 9.667 1.00 36.12 85 SER A N 1
ATOM 683 C CA . SER A 1 85 ? 6.512 17.276 10.257 1.00 36.12 85 SER A CA 1
ATOM 684 C C . SER A 1 85 ? 7.794 16.493 9.971 1.00 36.12 85 SER A C 1
ATOM 686 O O . SER A 1 85 ? 8.485 16.041 10.873 1.00 36.12 85 SER A O 1
ATOM 688 N N . THR A 1 86 ? 8.133 16.368 8.695 1.00 42.09 86 THR A N 1
ATOM 689 C CA . THR A 1 86 ? 9.532 16.232 8.265 1.00 42.09 86 THR A CA 1
ATOM 690 C C . THR A 1 86 ? 9.725 17.200 7.108 1.00 42.09 86 THR A C 1
ATOM 692 O O . THR A 1 86 ? 9.460 16.863 5.954 1.00 42.09 86 THR A O 1
ATOM 695 N N . LYS A 1 87 ? 10.078 18.435 7.465 1.00 36.38 87 LYS A N 1
ATOM 696 C CA . LYS A 1 87 ? 10.839 19.354 6.622 1.00 36.38 87 LYS A CA 1
ATOM 697 C C . LYS A 1 87 ? 12.271 19.343 7.128 1.00 36.38 87 LYS A C 1
ATOM 699 O O . LYS A 1 87 ? 12.422 19.240 8.366 1.00 36.38 87 LYS A O 1
#